Protein AF-A0A6T8LGD9-F1 (afdb_monomer_lite)

Secondary structure (DSSP, 8-state):
-HHHHHHHHHHTTSS---HHHHHTPPP---THHHHHHHHTTSS----HHHHHHHHTTPEEPTT-HHHHHHHHHHHHHHHHHHHHHHHHHHHTT--PPPPHHHHHHHHHHHHHHHHHTT---SPPPEE--S--

Organism: NCBI:txid420281

Structure (mmCIF, N/CA/C/O backbone):
data_AF-A0A6T8LGD9-F1
#
_entry.id   AF-A0A6T8LGD9-F1
#
loop_
_atom_site.group_PDB
_atom_site.id
_atom_site.type_symbol
_atom_site.label_atom_id
_atom_site.label_alt_id
_atom_site.label_comp_id
_atom_site.label_asym_id
_atom_site.label_entity_id
_atom_site.label_seq_id
_atom_site.pdbx_PDB_ins_code
_atom_site.Cartn_x
_atom_site.Cartn_y
_atom_site.Cartn_z
_atom_site.occupancy
_atom_site.B_iso_or_equiv
_atom_site.auth_seq_id
_atom_site.auth_comp_id
_atom_site.auth_asym_id
_atom_site.auth_atom_id
_atom_site.pdbx_PDB_model_num
ATOM 1 N N . ARG A 1 1 ? -8.296 -11.053 -5.622 1.00 53.34 1 ARG A N 1
ATOM 2 C CA . ARG A 1 1 ? -7.432 -11.969 -6.417 1.00 53.34 1 ARG A CA 1
ATOM 3 C C . ARG A 1 1 ? -8.068 -12.632 -7.656 1.00 53.34 1 ARG A C 1
ATOM 5 O O . ARG A 1 1 ? -7.277 -13.067 -8.482 1.00 53.34 1 ARG A O 1
ATOM 12 N N . PRO A 1 2 ? -9.404 -12.696 -7.869 1.00 52.38 2 PRO A N 1
ATOM 13 C CA . PRO A 1 2 ? -9.962 -13.226 -9.125 1.00 52.38 2 PRO A CA 1
ATOM 14 C C . PRO A 1 2 ? -9.430 -12.522 -10.381 1.00 52.38 2 PRO A C 1
ATOM 16 O O . PRO A 1 2 ? -9.239 -13.169 -11.396 1.00 52.38 2 PRO A O 1
ATOM 19 N N . GLN A 1 3 ? -9.127 -11.224 -10.284 1.00 54.16 3 GLN A N 1
ATOM 20 C CA . GLN A 1 3 ? -8.573 -10.414 -11.374 1.00 54.16 3 GLN A CA 1
ATOM 21 C C . GLN A 1 3 ? -7.157 -10.828 -11.795 1.00 54.16 3 GLN A C 1
ATOM 23 O O . GLN A 1 3 ? -6.859 -10.778 -12.975 1.00 54.16 3 GLN A O 1
ATOM 28 N N . LEU A 1 4 ? -6.317 -11.285 -10.860 1.00 54.28 4 LEU A N 1
ATOM 29 C CA . LEU A 1 4 ? -4.955 -11.761 -11.139 1.00 54.28 4 LEU A CA 1
ATOM 30 C C . LEU A 1 4 ? -4.980 -13.142 -11.815 1.00 54.28 4 LEU A C 1
ATOM 32 O O . LEU A 1 4 ? -4.209 -13.416 -12.724 1.00 54.28 4 LEU A O 1
ATOM 36 N N . CYS A 1 5 ? -5.923 -14.007 -11.422 1.00 53.34 5 CYS A N 1
ATOM 37 C CA . CYS A 1 5 ? -6.185 -15.233 -12.176 1.00 53.34 5 CYS A CA 1
ATOM 38 C C . CYS A 1 5 ? -6.792 -14.923 -13.544 1.00 53.34 5 CYS A C 1
ATOM 40 O O . CYS A 1 5 ? -6.369 -15.511 -14.525 1.00 53.34 5 CYS A O 1
ATOM 42 N N . ALA A 1 6 ? -7.755 -14.001 -13.625 1.00 57.25 6 ALA A N 1
ATOM 43 C CA . ALA A 1 6 ? -8.362 -13.610 -14.891 1.00 57.25 6 ALA A CA 1
ATOM 44 C C . ALA A 1 6 ? -7.332 -12.982 -15.838 1.00 57.25 6 ALA A C 1
ATOM 46 O O . ALA A 1 6 ? -7.362 -13.290 -17.019 1.00 57.25 6 ALA A O 1
ATOM 47 N N . SER A 1 7 ? -6.391 -12.183 -15.328 1.00 56.78 7 SER A N 1
ATOM 48 C CA . SER A 1 7 ? -5.315 -11.588 -16.119 1.00 56.78 7 SER A CA 1
ATOM 49 C C . SER A 1 7 ? -4.322 -12.620 -16.625 1.00 56.78 7 SER A C 1
ATOM 51 O O . SER A 1 7 ? -3.976 -12.589 -17.797 1.00 56.78 7 SER A O 1
ATOM 53 N N . MET A 1 8 ? -3.892 -13.548 -15.766 1.00 57.62 8 MET A N 1
ATOM 54 C CA . MET A 1 8 ? -2.984 -14.631 -16.151 1.00 57.62 8 MET A CA 1
ATOM 55 C C . MET A 1 8 ? -3.644 -15.563 -17.169 1.00 57.62 8 MET A C 1
ATOM 57 O O . MET A 1 8 ? -3.077 -15.834 -18.218 1.00 57.62 8 MET A O 1
ATOM 61 N N . LEU A 1 9 ? -4.884 -15.976 -16.914 1.00 58.72 9 LEU A N 1
ATOM 62 C CA . LEU A 1 9 ? -5.637 -16.822 -17.835 1.00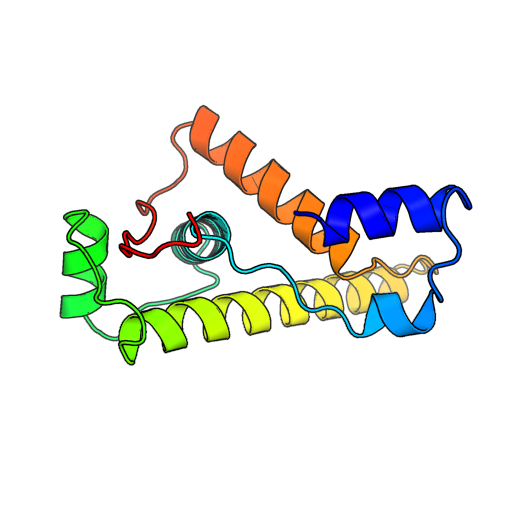 58.72 9 LEU A CA 1
ATOM 63 C C . LEU A 1 9 ? -5.972 -16.096 -19.151 1.00 58.72 9 LEU A C 1
ATOM 65 O O . LEU A 1 9 ? -6.025 -16.740 -20.188 1.00 58.72 9 LEU A O 1
ATOM 69 N N . ALA A 1 10 ? -6.190 -14.778 -19.135 1.00 60.16 10 ALA A N 1
ATOM 70 C CA . ALA A 1 10 ? -6.372 -13.985 -20.352 1.00 60.16 10 ALA A CA 1
ATOM 71 C C . ALA A 1 10 ? -5.057 -13.769 -21.117 1.00 60.16 10 ALA A C 1
ATOM 73 O O . ALA A 1 10 ? -5.064 -13.723 -22.342 1.00 60.16 10 ALA A O 1
ATOM 74 N N . ALA A 1 11 ? -3.927 -13.637 -20.416 1.00 60.62 11 ALA A N 1
ATOM 75 C CA . ALA A 1 11 ? -2.605 -13.580 -21.036 1.00 60.62 11 ALA A CA 1
ATOM 76 C C . ALA A 1 11 ? -2.237 -14.911 -21.714 1.00 60.62 11 ALA A C 1
ATOM 78 O O . ALA A 1 11 ? -1.604 -14.888 -22.766 1.00 60.62 11 ALA A O 1
ATOM 79 N N . ASP A 1 12 ? -2.694 -16.032 -21.147 1.00 67.81 12 ASP A N 1
ATOM 80 C CA . ASP A 1 12 ? -2.514 -17.391 -21.672 1.00 67.81 12 ASP A CA 1
ATOM 81 C C . ASP A 1 12 ? -3.614 -17.821 -22.677 1.00 67.81 12 ASP A C 1
ATOM 83 O O . ASP A 1 12 ? -3.682 -18.993 -23.044 1.00 67.81 12 ASP A O 1
ATOM 87 N N . ASP A 1 13 ? -4.497 -16.907 -23.111 1.00 65.50 13 ASP A N 1
ATOM 88 C CA . ASP A 1 13 ? -5.651 -17.164 -24.001 1.00 65.50 13 ASP A CA 1
ATOM 89 C C . ASP A 1 13 ? -6.631 -18.261 -23.502 1.00 65.50 13 ASP A C 1
ATOM 91 O O . ASP A 1 13 ? -7.425 -18.823 -24.260 1.00 65.50 13 ASP A O 1
ATOM 95 N N . LEU A 1 14 ? -6.622 -18.563 -22.200 1.00 62.97 14 LEU A N 1
ATOM 96 C CA . LEU A 1 14 ? -7.446 -19.598 -21.563 1.00 62.97 14 LEU A CA 1
ATOM 97 C C . LEU A 1 14 ? -8.877 -19.136 -21.238 1.00 62.97 14 LEU A C 1
ATOM 99 O O . LEU A 1 14 ? -9.747 -19.967 -20.969 1.00 62.97 14 LEU A O 1
ATOM 103 N N . ILE A 1 15 ? -9.144 -17.828 -21.257 1.00 58.28 15 ILE A N 1
ATOM 104 C CA . ILE A 1 15 ? -10.500 -17.263 -21.177 1.00 58.28 15 ILE A CA 1
ATOM 105 C C . ILE A 1 15 ? -10.607 -16.043 -22.099 1.00 58.28 15 ILE A C 1
ATOM 107 O O . ILE A 1 15 ? -9.652 -15.272 -22.191 1.00 58.28 15 ILE A O 1
ATOM 111 N N . PRO A 1 16 ? -11.767 -15.814 -22.746 1.00 55.53 16 PRO A N 1
ATOM 112 C CA . PRO A 1 16 ? -11.961 -14.678 -23.629 1.00 55.53 16 PRO A CA 1
ATOM 113 C C . PRO A 1 16 ? -12.238 -13.442 -22.772 1.00 55.53 16 PRO A C 1
ATOM 115 O O . PRO A 1 16 ? -13.386 -13.072 -22.531 1.00 55.53 16 PRO A O 1
ATOM 118 N N . VAL A 1 17 ? -11.175 -12.834 -22.255 1.00 58.41 17 VAL A N 1
ATOM 119 C CA . VAL A 1 17 ? -11.239 -11.537 -21.583 1.00 58.41 17 VAL A CA 1
ATOM 120 C C . VAL A 1 17 ? -10.573 -10.528 -22.500 1.00 58.41 17 VAL A C 1
ATOM 122 O O . VAL A 1 17 ? -9.411 -10.677 -22.869 1.00 58.41 17 VAL A O 1
ATOM 125 N N . ASP A 1 18 ? -11.326 -9.509 -22.893 1.00 59.72 18 ASP A N 1
ATOM 126 C CA . ASP A 1 18 ? -10.799 -8.399 -23.672 1.00 59.72 18 ASP A CA 1
ATOM 127 C C . ASP A 1 18 ? -9.640 -7.709 -22.916 1.00 59.72 18 ASP A C 1
ATOM 129 O O . ASP A 1 18 ? -9.777 -7.322 -21.749 1.00 59.72 18 ASP A O 1
ATOM 133 N N . LYS A 1 19 ? -8.483 -7.574 -23.581 1.00 52.72 19 LYS A N 1
ATOM 134 C CA . LYS A 1 19 ? -7.269 -6.959 -23.015 1.00 52.72 19 LYS A CA 1
ATOM 135 C C . LYS A 1 19 ? -7.480 -5.479 -22.673 1.00 52.72 19 LYS A C 1
ATOM 137 O O . LYS A 1 19 ? -6.844 -4.987 -21.741 1.00 52.72 19 LYS A O 1
ATOM 142 N N . ASP A 1 20 ? -8.400 -4.790 -23.349 1.00 55.47 20 ASP A N 1
ATOM 143 C CA . ASP A 1 20 ? -8.732 -3.397 -23.033 1.00 55.47 20 ASP A CA 1
ATOM 144 C C . ASP A 1 20 ? -9.568 -3.286 -21.749 1.00 55.47 20 ASP A C 1
ATOM 146 O O . ASP A 1 20 ? -9.304 -2.437 -20.896 1.00 55.47 20 ASP A O 1
ATOM 150 N N . SER A 1 21 ? -10.506 -4.210 -21.532 1.00 51.84 21 SER A N 1
ATOM 151 C CA . SER A 1 21 ? -11.283 -4.322 -20.287 1.00 51.84 21 SER A CA 1
ATOM 152 C C . SER A 1 21 ? -10.406 -4.596 -19.055 1.00 51.84 21 SER A C 1
ATOM 154 O O . SER A 1 21 ? -10.697 -4.142 -17.949 1.00 51.84 21 SER A O 1
ATOM 156 N N . MET A 1 22 ? -9.304 -5.307 -19.265 1.00 55.00 22 MET A N 1
ATOM 157 C CA . MET A 1 22 ? -8.263 -5.634 -18.291 1.00 55.00 22 MET A CA 1
ATOM 158 C C . MET A 1 22 ? -7.440 -4.406 -17.850 1.00 55.00 22 MET A C 1
ATOM 160 O O . MET A 1 22 ? -7.078 -4.296 -16.678 1.00 55.00 22 MET A O 1
ATOM 164 N N . ASN A 1 23 ? -7.201 -3.451 -18.755 1.00 51.66 23 ASN A N 1
ATOM 165 C CA . ASN A 1 23 ? -6.503 -2.193 -18.457 1.00 51.66 23 ASN A CA 1
ATOM 166 C C . ASN A 1 23 ? -7.344 -1.209 -17.624 1.00 51.66 23 ASN A C 1
ATOM 168 O O . ASN A 1 23 ? -6.788 -0.297 -17.018 1.00 51.66 23 ASN A O 1
ATOM 172 N N . ASN A 1 24 ? -8.666 -1.404 -17.564 1.00 51.22 24 ASN A N 1
ATOM 173 C CA . ASN A 1 24 ? -9.574 -0.621 -16.718 1.00 51.22 24 ASN A CA 1
ATOM 174 C C . ASN A 1 24 ? -9.652 -1.132 -15.268 1.00 51.22 24 ASN A C 1
ATOM 176 O O . ASN A 1 24 ? -10.380 -0.563 -14.452 1.00 51.22 24 ASN A O 1
ATOM 180 N N . LEU A 1 25 ? -8.953 -2.222 -14.936 1.00 55.34 25 LEU A N 1
ATOM 181 C CA . LEU A 1 25 ? -8.921 -2.759 -13.579 1.00 55.34 25 LEU A CA 1
ATOM 182 C C . LEU A 1 25 ? -7.936 -1.958 -12.726 1.00 55.34 25 LEU A C 1
ATOM 184 O O . LEU A 1 25 ? -6.798 -1.731 -13.117 1.00 55.34 25 LEU A O 1
ATOM 188 N N . THR A 1 26 ? -8.358 -1.548 -11.535 1.00 53.09 26 THR A N 1
ATOM 189 C CA . THR A 1 26 ? -7.468 -0.926 -10.553 1.00 53.09 26 THR A CA 1
ATOM 190 C C . THR A 1 26 ? -6.796 -1.992 -9.692 1.00 53.09 26 THR A C 1
ATOM 192 O O . THR A 1 26 ? -7.305 -3.106 -9.538 1.00 53.09 26 THR A O 1
ATOM 195 N N . VAL A 1 27 ? -5.637 -1.658 -9.119 1.00 57.34 27 VAL A N 1
ATOM 196 C CA . VAL A 1 27 ? -4.967 -2.514 -8.132 1.00 57.34 27 VAL A CA 1
ATOM 197 C C . VAL A 1 27 ? -5.932 -2.859 -6.996 1.00 57.34 27 VAL A C 1
ATOM 199 O O . VAL A 1 27 ? -6.643 -2.000 -6.467 1.00 57.34 27 VAL A O 1
ATOM 202 N N . PHE A 1 28 ? -5.934 -4.129 -6.590 1.00 62.44 28 PHE A N 1
ATOM 203 C CA . PHE A 1 28 ? -6.735 -4.570 -5.461 1.00 62.44 28 PHE A CA 1
ATOM 204 C C . PHE A 1 28 ? -6.057 -4.084 -4.180 1.00 62.44 28 PHE A C 1
ATOM 206 O O . PHE A 1 28 ? -5.087 -4.678 -3.724 1.00 62.44 28 PHE A O 1
ATOM 213 N N . SER A 1 29 ? -6.570 -3.010 -3.575 1.00 57.69 29 SER A N 1
ATOM 214 C CA . SER A 1 29 ? -6.118 -2.578 -2.248 1.00 57.69 29 SER A CA 1
ATOM 215 C 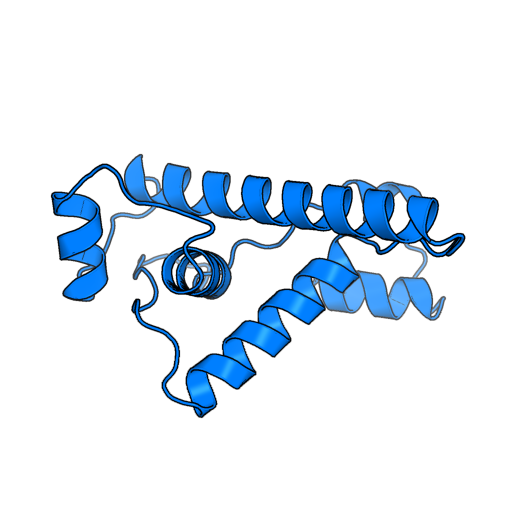C . SER A 1 29 ? -6.601 -3.568 -1.183 1.00 57.69 29 SER A C 1
ATOM 217 O O . SER A 1 29 ? -7.520 -3.280 -0.412 1.00 57.69 29 SER A O 1
ATOM 219 N N . ASP A 1 30 ? -5.983 -4.746 -1.133 1.00 67.12 30 ASP A N 1
ATOM 220 C CA . ASP A 1 30 ? -6.044 -5.606 0.038 1.00 67.12 30 ASP A CA 1
ATOM 221 C C . ASP A 1 30 ? -5.375 -4.908 1.237 1.00 67.12 30 ASP A C 1
ATOM 223 O O . ASP A 1 30 ? -4.773 -3.840 1.127 1.00 67.12 30 ASP A O 1
ATOM 227 N N . TYR A 1 31 ? -5.500 -5.481 2.429 1.00 65.69 31 TYR A N 1
ATOM 228 C CA . TYR A 1 31 ? -4.926 -4.892 3.641 1.00 65.69 31 TYR A CA 1
ATOM 229 C C . TYR A 1 31 ? -3.383 -4.828 3.634 1.00 65.69 31 TYR A C 1
ATOM 231 O O . TYR A 1 31 ? -2.809 -4.177 4.512 1.00 65.69 31 TYR A O 1
ATOM 239 N N . ARG A 1 32 ? -2.703 -5.462 2.662 1.00 81.38 32 ARG A N 1
ATOM 240 C CA . ARG A 1 32 ? -1.236 -5.556 2.574 1.00 81.38 32 ARG A CA 1
ATOM 241 C C . ARG A 1 32 ? -0.618 -4.393 1.810 1.00 81.38 32 ARG A C 1
ATOM 243 O O . ARG A 1 32 ? 0.440 -3.919 2.212 1.00 81.38 32 ARG A O 1
ATOM 250 N N . LEU A 1 33 ? -1.255 -3.890 0.756 1.00 86.88 33 LEU A N 1
ATOM 251 C CA . LEU A 1 33 ? -0.707 -2.743 0.021 1.00 86.88 33 LEU A CA 1
ATOM 252 C C . LEU A 1 33 ? -0.597 -1.459 0.857 1.00 86.88 33 LEU A C 1
ATOM 254 O O . LEU A 1 33 ? 0.478 -0.854 0.843 1.00 86.88 33 LEU A O 1
ATOM 258 N N . PRO A 1 34 ? -1.603 -1.074 1.668 1.00 90.06 34 PRO A N 1
ATOM 259 C CA . PRO A 1 34 ? -1.443 0.034 2.602 1.00 90.06 34 PRO A CA 1
ATOM 260 C C . PRO A 1 34 ? -0.279 -0.194 3.574 1.00 90.06 34 PRO A C 1
ATOM 262 O O . PRO A 1 34 ? 0.499 0.720 3.828 1.00 90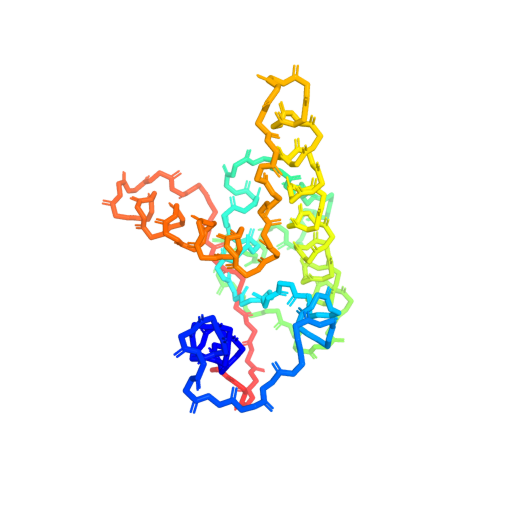.06 34 PRO A O 1
ATOM 265 N N . GLN A 1 35 ? -0.116 -1.425 4.080 1.00 92.12 35 GLN A N 1
ATOM 266 C CA . GLN A 1 35 ? 0.989 -1.791 4.971 1.00 92.12 35 GLN A CA 1
ATOM 267 C C . GLN A 1 35 ? 2.350 -1.573 4.296 1.00 92.12 35 GLN A C 1
ATOM 269 O O . GLN A 1 35 ? 3.249 -0.964 4.884 1.00 92.12 35 GLN A O 1
ATOM 274 N N . LEU A 1 36 ? 2.497 -2.061 3.061 1.00 92.38 36 LEU A N 1
ATOM 275 C CA . LEU A 1 36 ? 3.715 -1.918 2.273 1.00 92.38 36 LEU A CA 1
ATOM 276 C C . LEU A 1 36 ? 4.024 -0.444 2.014 1.00 92.38 36 LEU A C 1
ATOM 278 O O . LEU A 1 36 ? 5.135 0.004 2.288 1.00 92.38 36 LEU A O 1
ATOM 282 N N . PHE A 1 37 ? 3.052 0.318 1.517 1.00 93.25 37 PHE A N 1
ATOM 283 C CA . PHE A 1 37 ? 3.279 1.709 1.146 1.00 93.25 37 PHE A CA 1
ATOM 284 C C . PHE A 1 37 ? 3.579 2.609 2.340 1.00 93.25 37 PHE A C 1
ATOM 286 O O . PHE A 1 37 ? 4.432 3.487 2.218 1.00 93.25 37 PHE A O 1
ATOM 293 N N . LEU A 1 38 ? 2.952 2.370 3.494 1.00 93.12 38 LEU A N 1
ATOM 294 C CA . LEU A 1 38 ? 3.325 3.042 4.740 1.00 93.12 38 LEU A CA 1
ATOM 295 C C . LEU A 1 38 ? 4.747 2.662 5.169 1.00 93.12 38 LEU A C 1
ATOM 297 O O . LEU A 1 38 ? 5.547 3.533 5.499 1.00 93.12 38 LEU A O 1
ATOM 301 N N . SER A 1 39 ? 5.095 1.374 5.097 1.00 92.25 39 SER A N 1
ATOM 302 C CA . SER A 1 39 ? 6.430 0.891 5.479 1.00 92.25 39 SER A CA 1
ATOM 303 C C . SER A 1 39 ? 7.545 1.418 4.569 1.00 92.25 39 SER A C 1
ATOM 305 O O . SER A 1 39 ? 8.659 1.649 5.032 1.00 92.25 39 SER A O 1
ATOM 307 N N . MET A 1 40 ? 7.249 1.633 3.284 1.00 91.50 40 MET A N 1
ATOM 308 C CA . MET A 1 40 ? 8.173 2.199 2.296 1.00 91.50 40 MET A CA 1
ATOM 309 C C . MET A 1 40 ? 8.195 3.736 2.288 1.00 91.50 40 MET A C 1
ATOM 311 O O . MET A 1 40 ? 8.983 4.322 1.548 1.00 91.50 40 MET A O 1
ATOM 315 N N . GLY A 1 41 ? 7.327 4.399 3.061 1.00 91.50 41 GLY A N 1
ATOM 316 C CA . GLY A 1 41 ? 7.182 5.858 3.049 1.00 91.50 41 GLY A CA 1
ATOM 317 C C . GLY A 1 41 ? 6.553 6.424 1.769 1.00 91.50 41 GLY A C 1
ATOM 318 O O . GLY A 1 41 ? 6.647 7.625 1.526 1.00 91.50 41 GLY A O 1
ATOM 319 N N . ILE A 1 42 ? 5.918 5.577 0.951 1.00 92.00 42 ILE A N 1
ATOM 320 C CA . ILE A 1 42 ? 5.143 5.988 -0.231 1.00 92.00 42 ILE A CA 1
ATOM 321 C C . ILE A 1 42 ? 3.849 6.676 0.212 1.00 92.00 42 ILE A C 1
ATOM 323 O O . ILE A 1 42 ? 3.456 7.694 -0.353 1.00 92.00 42 ILE A O 1
ATOM 327 N N . LEU A 1 43 ? 3.204 6.135 1.248 1.00 92.25 43 LEU A N 1
ATOM 328 C CA . LEU A 1 43 ? 2.090 6.781 1.931 1.00 92.25 43 LEU A CA 1
ATOM 329 C C . LEU A 1 43 ? 2.556 7.346 3.269 1.00 92.25 43 LEU A C 1
ATOM 331 O O . LEU A 1 43 ? 3.418 6.778 3.939 1.00 92.25 43 LEU A O 1
ATOM 335 N N . LYS A 1 44 ? 1.930 8.450 3.677 1.00 91.31 44 LYS A N 1
ATOM 336 C CA . LYS A 1 44 ? 2.135 9.065 4.985 1.00 91.31 44 LYS A CA 1
ATOM 337 C C . LYS A 1 44 ? 0.788 9.386 5.613 1.00 91.31 44 LYS A C 1
ATOM 339 O O . LYS A 1 44 ? -0.051 10.030 4.988 1.00 91.31 44 LYS A O 1
ATOM 344 N N . LEU A 1 45 ? 0.604 8.958 6.857 1.00 89.88 45 LEU A N 1
ATOM 345 C CA . LEU A 1 45 ? -0.553 9.339 7.657 1.00 89.88 45 LEU A CA 1
ATOM 346 C C . LEU A 1 45 ? -0.292 10.720 8.256 1.00 89.88 45 LEU A C 1
ATOM 348 O O . LEU A 1 45 ? 0.758 10.963 8.846 1.00 89.88 45 LEU A O 1
ATOM 352 N N . ILE A 1 46 ? -1.230 11.639 8.044 1.00 87.31 46 ILE A N 1
ATOM 353 C CA . ILE A 1 46 ? -1.209 12.970 8.667 1.00 87.31 46 ILE A CA 1
ATOM 354 C C . ILE A 1 46 ? -1.958 12.928 10.007 1.00 87.31 46 ILE A C 1
ATOM 356 O O . ILE A 1 46 ? -1.632 13.673 10.925 1.00 87.31 46 ILE A O 1
ATOM 360 N N . ASP A 1 47 ? -2.943 12.036 10.117 1.00 89.25 47 ASP A N 1
ATOM 361 C CA . ASP A 1 47 ? -3.729 11.816 11.324 1.00 89.25 47 ASP A CA 1
ATOM 362 C C . ASP A 1 47 ? -2.996 10.881 12.301 1.00 89.25 47 ASP A C 1
ATOM 364 O O . ASP A 1 47 ? -2.822 9.683 12.049 1.00 89.25 47 ASP A O 1
ATOM 368 N N . THR A 1 48 ? -2.586 11.450 13.435 1.00 89.06 48 THR A N 1
ATOM 369 C CA . THR A 1 48 ? -1.891 10.750 14.519 1.00 89.06 48 THR A CA 1
ATOM 370 C C . THR A 1 48 ? -2.766 9.694 15.201 1.00 89.06 48 THR A C 1
ATOM 372 O O . THR A 1 48 ? -2.244 8.672 15.644 1.00 89.06 48 THR A O 1
ATOM 375 N N . GLU A 1 49 ? -4.084 9.890 15.292 1.00 90.50 49 GLU A N 1
ATOM 376 C CA . GLU A 1 49 ? -4.995 8.916 15.910 1.00 90.50 49 GLU A CA 1
ATOM 377 C C . GLU A 1 49 ? -5.186 7.691 15.018 1.00 90.50 49 GLU A C 1
ATOM 379 O O . GLU A 1 49 ? -5.153 6.551 15.497 1.00 90.50 49 GLU A O 1
ATOM 384 N N . LEU A 1 50 ? -5.297 7.908 13.707 1.00 88.88 50 LEU A N 1
ATOM 385 C CA . LEU A 1 50 ? -5.322 6.827 12.725 1.00 88.88 50 LEU A CA 1
ATOM 386 C C . LEU A 1 50 ? -4.012 6.030 12.747 1.00 88.88 50 LEU A C 1
ATOM 388 O O . LEU A 1 50 ? -4.027 4.797 12.789 1.00 88.88 50 LEU A O 1
ATOM 392 N N . GLU A 1 51 ? -2.874 6.724 12.772 1.00 92.06 51 GLU A N 1
ATOM 393 C CA . GLU A 1 51 ? -1.567 6.080 12.888 1.00 92.06 51 GLU A CA 1
ATOM 394 C C . GLU A 1 51 ? -1.450 5.259 14.181 1.00 92.06 51 GLU A C 1
ATOM 396 O O . GLU A 1 51 ? -1.054 4.090 14.141 1.00 92.06 51 GLU A O 1
ATOM 401 N N . ASN A 1 52 ? -1.840 5.833 15.321 1.00 92.00 52 ASN A N 1
ATOM 402 C CA . ASN A 1 52 ? -1.843 5.139 16.607 1.00 92.00 52 ASN A CA 1
ATOM 403 C C . ASN A 1 52 ? -2.750 3.904 16.589 1.00 92.00 52 ASN A C 1
ATOM 405 O O . ASN A 1 52 ? -2.363 2.852 17.103 1.00 92.00 52 ASN A O 1
ATOM 409 N N . SER A 1 53 ? -3.930 4.011 15.979 1.00 92.25 53 SER A N 1
ATOM 410 C CA . SER A 1 53 ? -4.878 2.904 15.837 1.00 92.25 53 SER A CA 1
ATOM 411 C C . SER A 1 53 ? -4.273 1.755 15.034 1.00 92.25 53 SER A C 1
ATOM 413 O O . SER A 1 53 ? -4.307 0.608 15.482 1.00 92.25 53 SER A O 1
ATOM 415 N N . ILE A 1 54 ? -3.627 2.057 13.904 1.00 91.69 54 ILE A N 1
ATOM 416 C CA . ILE A 1 54 ? -2.934 1.057 13.083 1.00 91.69 54 ILE A CA 1
ATOM 417 C C . ILE A 1 54 ? -1.795 0.410 13.876 1.00 91.69 54 ILE A C 1
ATOM 419 O O . ILE A 1 54 ? -1.731 -0.815 13.962 1.00 91.69 54 ILE A O 1
ATOM 423 N N . ARG A 1 55 ? -0.934 1.205 14.525 1.00 92.69 55 ARG A N 1
ATOM 424 C CA . ARG A 1 55 ? 0.211 0.701 15.306 1.00 92.69 55 ARG A CA 1
ATOM 425 C C . ARG A 1 55 ? -0.201 -0.196 16.471 1.00 92.69 55 ARG A C 1
ATOM 427 O O . ARG A 1 55 ? 0.463 -1.193 16.733 1.00 92.69 55 ARG A O 1
ATOM 434 N N . ARG A 1 56 ? -1.311 0.125 17.141 1.00 94.12 56 ARG A N 1
ATOM 435 C CA . ARG A 1 56 ? -1.900 -0.703 18.209 1.00 94.12 56 ARG A CA 1
ATOM 436 C C . ARG A 1 56 ? -2.711 -1.884 17.674 1.00 94.12 56 ARG A C 1
ATOM 438 O O . ARG A 1 56 ? -3.265 -2.642 18.464 1.00 94.12 56 ARG A O 1
ATOM 445 N N . GLN A 1 57 ? -2.798 -2.031 16.352 1.00 91.25 57 GLN A N 1
ATOM 446 C CA . GLN A 1 57 ? -3.625 -3.022 15.673 1.00 91.25 57 GLN A CA 1
ATOM 447 C C . GLN A 1 57 ? -5.093 -2.985 16.135 1.00 91.25 57 GLN A C 1
ATOM 449 O O . GLN A 1 57 ? -5.751 -4.027 16.240 1.00 91.25 57 GLN A O 1
ATOM 454 N N . ALA A 1 58 ? -5.586 -1.782 16.435 1.00 92.31 58 ALA A N 1
ATOM 455 C CA . ALA A 1 58 ? -6.986 -1.530 16.725 1.00 92.31 58 ALA A CA 1
ATOM 456 C C . ALA A 1 58 ? -7.822 -1.686 15.449 1.00 92.31 58 ALA A C 1
ATOM 458 O O . ALA A 1 58 ? -7.322 -1.535 14.330 1.00 92.31 58 ALA A O 1
ATOM 459 N N . PHE A 1 59 ? -9.104 -2.002 15.621 1.00 91.69 59 PHE A N 1
ATOM 460 C CA . PHE A 1 59 ? -10.022 -2.074 14.494 1.00 91.69 59 PHE A CA 1
ATOM 461 C C . PHE A 1 59 ? -10.387 -0.670 14.014 1.00 91.69 59 PHE A C 1
ATOM 463 O O . PHE A 1 59 ? -10.822 0.164 14.803 1.00 91.69 59 PHE A O 1
ATOM 470 N N . ILE A 1 60 ? -10.246 -0.454 12.712 1.00 90.81 60 ILE A N 1
ATOM 471 C CA . ILE A 1 60 ? -10.826 0.670 11.987 1.00 90.81 60 ILE A CA 1
ATOM 472 C C . ILE A 1 60 ? -12.201 0.229 11.493 1.00 90.81 60 ILE A C 1
ATOM 474 O O . ILE A 1 60 ? -12.365 -0.880 10.969 1.00 90.81 60 ILE A O 1
ATOM 478 N N . GLU A 1 61 ? -13.196 1.084 11.690 1.00 91.25 61 GLU A N 1
ATOM 479 C CA . GLU A 1 61 ? -14.565 0.819 11.267 1.00 91.25 61 GLU A CA 1
ATOM 480 C C . GLU A 1 61 ? -14.659 0.699 9.737 1.00 91.25 61 GLU A C 1
ATOM 482 O O . GLU A 1 61 ? -14.031 1.440 8.983 1.00 91.25 61 GLU A O 1
ATOM 487 N N . ALA A 1 62 ? -15.427 -0.282 9.266 1.00 88.00 62 ALA A N 1
ATOM 488 C CA . ALA A 1 62 ? -15.616 -0.499 7.839 1.00 88.00 62 ALA A CA 1
ATOM 489 C C . ALA A 1 62 ? -16.453 0.627 7.228 1.00 88.00 62 ALA A C 1
ATOM 491 O O . ALA A 1 62 ? -17.520 0.948 7.747 1.00 88.00 62 ALA A O 1
ATOM 492 N N . GLY A 1 63 ? -15.995 1.203 6.114 1.00 86.00 63 GLY A N 1
ATOM 493 C CA . GLY A 1 63 ? -16.670 2.343 5.494 1.00 86.00 63 GLY A CA 1
ATOM 494 C C . GLY A 1 63 ? -16.463 3.666 6.236 1.00 86.00 63 GLY A C 1
ATOM 495 O O . GLY A 1 63 ? -17.089 4.664 5.874 1.00 86.00 63 GLY A O 1
ATOM 496 N N . SER A 1 64 ? -15.588 3.701 7.248 1.00 89.81 64 SER A N 1
ATOM 497 C CA . SER A 1 64 ? -15.159 4.958 7.853 1.00 89.81 64 SER A CA 1
ATOM 498 C C . SER A 1 64 ? -14.349 5.782 6.848 1.00 89.81 64 SER A C 1
ATOM 500 O O . SER A 1 64 ? -13.799 5.262 5.872 1.00 89.81 64 SER A O 1
ATOM 502 N N . LYS A 1 65 ? -14.250 7.094 7.082 1.00 90.88 65 LYS A N 1
ATOM 503 C CA . LYS A 1 65 ? -13.478 7.980 6.197 1.00 90.88 65 LYS A CA 1
ATOM 504 C C . LYS A 1 65 ? -12.008 7.582 6.157 1.00 90.88 65 LYS A C 1
ATOM 506 O O . LYS A 1 65 ? -11.388 7.664 5.105 1.00 90.88 65 LYS A O 1
ATOM 511 N N . GLU A 1 66 ? -11.474 7.140 7.285 1.00 89.75 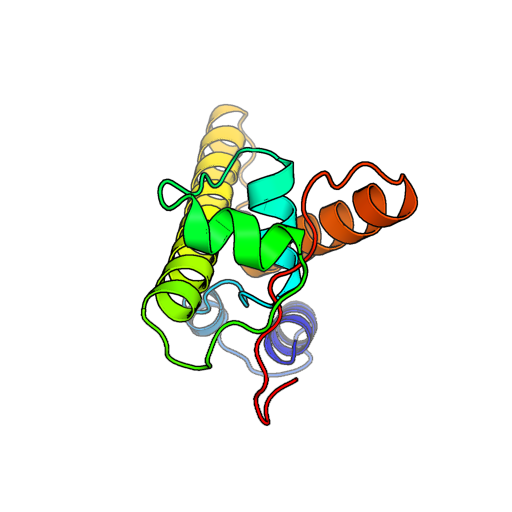66 GLU A N 1
ATOM 512 C CA . GLU A 1 66 ? -10.092 6.716 7.463 1.00 89.75 66 GLU A CA 1
ATOM 513 C C . GLU A 1 66 ? -9.801 5.440 6.671 1.00 89.75 66 GLU A C 1
ATOM 515 O O . GLU A 1 66 ? -8.809 5.375 5.946 1.00 89.75 66 GLU A O 1
ATOM 520 N N . GLU A 1 67 ? -10.685 4.443 6.765 1.00 89.38 67 GLU A N 1
ATOM 521 C CA . GLU A 1 67 ? -10.558 3.183 6.031 1.00 89.38 67 GLU A CA 1
ATOM 522 C C . GLU A 1 67 ? -10.651 3.404 4.518 1.00 89.38 67 GLU A C 1
ATOM 524 O O . GLU A 1 67 ? -9.773 2.958 3.771 1.00 89.38 67 GLU A O 1
ATOM 529 N N . ILE A 1 68 ? -11.651 4.171 4.073 1.00 89.06 68 ILE A N 1
ATOM 530 C CA . ILE A 1 68 ? -11.832 4.520 2.661 1.00 89.06 68 ILE A CA 1
ATOM 531 C C . ILE A 1 68 ? -10.631 5.319 2.148 1.00 89.06 68 ILE A C 1
ATOM 533 O O . ILE A 1 68 ? -10.094 4.997 1.089 1.00 89.06 68 ILE A O 1
ATOM 537 N N . ALA A 1 69 ? -10.183 6.340 2.885 1.00 90.31 69 ALA A N 1
ATOM 538 C CA . ALA A 1 69 ? -9.059 7.178 2.478 1.00 90.31 69 ALA A CA 1
ATOM 539 C C . ALA A 1 69 ? -7.764 6.370 2.366 1.00 90.31 69 ALA A C 1
ATOM 541 O O . ALA A 1 69 ? -7.036 6.521 1.387 1.00 90.31 69 ALA A O 1
ATOM 542 N N . LEU A 1 70 ? -7.495 5.477 3.322 1.00 89.44 70 LEU A N 1
ATOM 543 C CA . LEU A 1 70 ? -6.305 4.629 3.307 1.00 89.44 70 LEU A CA 1
ATOM 544 C C . LEU A 1 70 ? -6.278 3.706 2.080 1.00 89.44 70 LEU A C 1
ATOM 546 O O . LEU A 1 70 ? -5.238 3.555 1.429 1.00 89.44 70 LEU A O 1
ATOM 550 N N . ARG A 1 71 ? -7.423 3.111 1.736 1.00 88.81 71 ARG A N 1
ATOM 551 C CA . ARG A 1 71 ? -7.545 2.235 0.564 1.00 88.81 71 ARG A CA 1
ATOM 552 C C . ARG A 1 71 ? -7.482 3.003 -0.743 1.00 88.81 71 ARG A C 1
ATOM 554 O O . ARG A 1 71 ? -6.729 2.617 -1.632 1.00 88.81 71 ARG A O 1
ATOM 561 N N . ALA A 1 72 ? -8.200 4.118 -0.843 1.00 89.06 72 ALA A N 1
ATOM 562 C CA . ALA A 1 72 ? -8.166 4.977 -2.022 1.00 89.06 72 ALA A CA 1
ATOM 563 C C . ALA A 1 72 ? -6.749 5.505 -2.288 1.00 89.06 72 ALA A C 1
ATOM 565 O O . ALA A 1 72 ? -6.265 5.437 -3.416 1.00 89.06 72 ALA A O 1
ATOM 566 N N . ALA A 1 73 ? -6.045 5.952 -1.243 1.00 90.62 73 ALA A N 1
ATOM 567 C CA . ALA A 1 73 ? -4.660 6.397 -1.354 1.00 90.62 73 ALA A CA 1
ATOM 568 C C . ALA A 1 73 ? -3.729 5.272 -1.829 1.00 90.62 73 ALA A C 1
ATOM 570 O O . ALA A 1 73 ? -2.817 5.525 -2.612 1.00 90.62 73 ALA A O 1
ATOM 571 N N . SER A 1 74 ? -3.976 4.030 -1.408 1.00 90.19 74 SER A N 1
ATOM 572 C CA . SER A 1 74 ? -3.191 2.871 -1.850 1.00 90.19 74 SER A CA 1
ATOM 573 C C . SER A 1 74 ? -3.423 2.541 -3.325 1.00 90.19 74 SER A C 1
ATOM 575 O O . SER A 1 74 ? -2.460 2.283 -4.042 1.00 90.19 74 SER A O 1
ATOM 577 N N . VAL A 1 75 ? -4.663 2.622 -3.814 1.00 87.88 75 VAL A N 1
ATOM 578 C CA . VAL A 1 75 ? -4.954 2.454 -5.250 1.00 87.88 75 VAL A CA 1
ATOM 579 C C . VAL A 1 75 ? -4.232 3.522 -6.075 1.00 87.88 75 VAL A C 1
ATOM 581 O O . VAL A 1 75 ? -3.493 3.185 -6.999 1.00 87.88 75 VAL A O 1
ATOM 584 N N . LEU A 1 76 ? -4.358 4.795 -5.686 1.00 89.69 76 LEU A N 1
ATOM 585 C CA . LEU A 1 76 ? -3.698 5.910 -6.375 1.00 89.69 76 LEU A CA 1
ATOM 586 C C . LEU A 1 76 ? -2.169 5.781 -6.360 1.00 89.69 76 LEU A C 1
ATOM 588 O O . LEU A 1 76 ? -1.505 6.061 -7.358 1.00 89.69 76 LEU A O 1
ATOM 592 N N . ALA A 1 77 ? -1.596 5.339 -5.238 1.00 90.69 77 ALA A N 1
ATOM 593 C CA . ALA A 1 77 ? -0.162 5.105 -5.133 1.00 90.69 77 ALA A CA 1
ATOM 594 C C . ALA A 1 77 ? 0.299 4.009 -6.106 1.00 90.69 77 ALA A C 1
ATOM 596 O O . ALA A 1 77 ? 1.304 4.190 -6.792 1.00 90.69 77 ALA A O 1
ATOM 597 N N . ALA A 1 78 ? -0.443 2.905 -6.214 1.00 89.19 78 ALA A N 1
ATOM 598 C CA . ALA A 1 78 ? -0.112 1.815 -7.127 1.00 89.19 78 ALA A CA 1
ATOM 599 C C . ALA A 1 78 ? -0.227 2.229 -8.606 1.00 89.19 78 ALA A C 1
ATOM 601 O O . ALA A 1 78 ? 0.665 1.925 -9.400 1.00 89.19 78 ALA A O 1
ATOM 602 N N . GLU A 1 79 ? -1.266 2.987 -8.969 1.00 88.06 79 GLU A N 1
ATOM 603 C CA . GLU A 1 79 ? -1.403 3.570 -10.310 1.00 88.06 79 GLU A CA 1
ATOM 604 C C . GLU A 1 79 ? -0.231 4.496 -10.639 1.00 88.06 79 GLU A C 1
ATOM 606 O O . GLU A 1 79 ? 0.354 4.410 -11.722 1.00 88.06 79 GLU A O 1
ATOM 611 N N . ARG A 1 80 ? 0.172 5.344 -9.685 1.00 91.06 80 ARG A N 1
ATOM 612 C CA . ARG A 1 80 ? 1.306 6.247 -9.885 1.00 91.06 80 ARG A CA 1
ATOM 613 C C . ARG A 1 80 ? 2.625 5.489 -10.025 1.00 91.06 80 ARG A C 1
ATOM 615 O O . ARG A 1 80 ? 3.446 5.866 -10.858 1.00 91.06 80 ARG A O 1
ATOM 622 N N . VAL A 1 81 ? 2.822 4.410 -9.265 1.00 89.94 81 VAL A N 1
ATOM 623 C CA . VAL A 1 81 ? 3.979 3.514 -9.424 1.00 89.94 81 VAL A CA 1
ATOM 624 C C . VAL A 1 81 ? 3.999 2.908 -10.828 1.00 89.94 81 VAL A C 1
ATOM 626 O O . VAL A 1 81 ? 5.038 2.954 -11.479 1.00 89.94 81 VAL A O 1
ATOM 629 N N . CYS A 1 82 ? 2.863 2.410 -11.324 1.00 89.44 82 CYS A N 1
ATOM 630 C CA . CYS A 1 82 ? 2.751 1.854 -12.675 1.00 89.44 82 CYS A CA 1
ATOM 631 C C . CYS A 1 82 ? 3.132 2.878 -13.756 1.00 89.44 82 CYS A C 1
ATOM 633 O O . CYS A 1 82 ? 3.942 2.586 -14.637 1.00 89.44 82 CYS A O 1
ATOM 635 N N . GLN A 1 83 ? 2.611 4.104 -13.651 1.00 89.00 83 GLN A N 1
ATOM 636 C CA . GLN A 1 83 ? 2.961 5.197 -14.563 1.00 89.00 83 GLN A CA 1
ATOM 637 C C . GLN A 1 83 ? 4.465 5.480 -14.554 1.00 89.00 83 GLN A C 1
ATOM 639 O O . GLN A 1 83 ? 5.081 5.482 -15.613 1.00 89.00 83 GLN A O 1
ATOM 644 N N . ILE A 1 84 ? 5.070 5.641 -13.373 1.00 90.75 84 ILE A N 1
ATOM 645 C CA . ILE A 1 84 ? 6.503 5.942 -13.238 1.00 90.75 84 ILE A CA 1
ATOM 646 C C . ILE A 1 84 ? 7.371 4.809 -13.802 1.00 90.75 84 ILE A C 1
ATOM 648 O O . ILE A 1 84 ? 8.399 5.074 -14.423 1.00 90.75 84 ILE A O 1
ATOM 652 N N . VAL A 1 85 ? 6.985 3.547 -13.589 1.00 89.38 85 VAL A N 1
ATOM 653 C CA . VAL A 1 85 ? 7.703 2.390 -14.148 1.00 89.38 85 VAL A CA 1
ATOM 654 C C . VAL A 1 85 ? 7.666 2.424 -15.675 1.00 89.38 85 VAL A C 1
A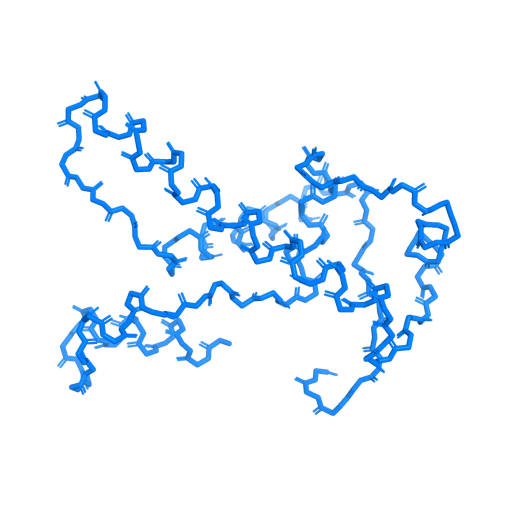TOM 656 O O . VAL A 1 85 ? 8.710 2.286 -16.307 1.00 89.38 85 VAL A O 1
ATOM 659 N N . ASN A 1 86 ? 6.497 2.676 -16.262 1.00 89.25 86 ASN A N 1
ATOM 660 C CA . ASN A 1 86 ? 6.335 2.750 -17.713 1.00 89.25 86 ASN A CA 1
ATOM 661 C C . ASN A 1 86 ? 7.044 3.968 -18.329 1.00 89.25 86 ASN A C 1
ATOM 663 O O . ASN A 1 86 ? 7.666 3.839 -19.381 1.00 89.25 86 ASN A O 1
ATOM 667 N N . GLU A 1 87 ? 6.992 5.130 -17.671 1.00 89.62 87 GLU A N 1
ATOM 668 C CA . GLU A 1 87 ? 7.729 6.339 -18.069 1.00 89.62 87 GLU A CA 1
ATOM 669 C C . GLU A 1 87 ? 9.241 6.057 -18.108 1.00 89.62 87 GLU A C 1
ATOM 671 O O . GLU A 1 87 ? 9.895 6.299 -19.122 1.00 89.62 87 GLU A O 1
ATOM 676 N N . ARG A 1 88 ? 9.790 5.452 -17.045 1.00 89.25 88 ARG A N 1
ATOM 677 C CA . ARG A 1 88 ? 11.219 5.106 -16.964 1.00 89.25 88 ARG A CA 1
ATOM 678 C C . ARG A 1 88 ? 11.637 4.019 -17.948 1.00 89.25 88 ARG A C 1
ATOM 680 O O . ARG A 1 88 ? 12.746 4.085 -18.470 1.00 89.25 88 ARG A O 1
ATOM 687 N N . GLY A 1 89 ? 10.784 3.023 -18.188 1.00 88.25 89 GLY A N 1
ATOM 688 C CA . GLY A 1 89 ? 11.027 1.995 -19.203 1.00 88.25 89 GLY A CA 1
ATOM 689 C C . GLY A 1 89 ? 11.160 2.620 -20.591 1.00 88.25 89 GLY A C 1
ATOM 690 O O . GLY A 1 89 ? 12.155 2.395 -21.279 1.00 88.25 89 GLY A O 1
ATOM 691 N N . ALA A 1 90 ? 10.232 3.516 -20.941 1.00 86.62 90 ALA A N 1
ATOM 692 C CA . ALA A 1 90 ? 10.260 4.234 -22.209 1.00 86.62 90 ALA A CA 1
ATOM 693 C C . ALA A 1 90 ? 11.515 5.115 -22.367 1.00 86.62 90 ALA A C 1
ATOM 695 O O . ALA A 1 90 ? 12.127 5.116 -23.435 1.00 86.62 90 ALA A O 1
ATOM 696 N N . GLU A 1 91 ? 11.941 5.822 -21.313 1.00 88.62 91 GLU A N 1
ATOM 697 C CA . GLU A 1 91 ? 13.189 6.609 -21.311 1.00 88.62 91 GLU A CA 1
ATOM 698 C C . GLU A 1 91 ? 14.441 5.747 -21.548 1.00 88.62 91 GLU A C 1
ATOM 700 O O . GLU A 1 91 ? 15.404 6.206 -22.163 1.00 88.62 91 GLU A O 1
ATOM 705 N N . GLN A 1 92 ? 14.430 4.493 -21.088 1.00 87.56 92 GLN A N 1
ATOM 706 C CA . GLN A 1 92 ? 15.530 3.537 -21.259 1.00 87.56 92 GLN A CA 1
ATOM 707 C C . GLN A 1 92 ? 15.474 2.777 -22.594 1.00 87.56 92 GLN A C 1
ATOM 709 O O . GLN A 1 92 ? 16.345 1.949 -22.865 1.00 87.56 92 GLN A O 1
ATOM 714 N N . GLY A 1 93 ? 14.484 3.068 -23.444 1.00 82.69 93 GLY A N 1
ATOM 715 C CA . GLY A 1 93 ? 14.280 2.386 -24.721 1.00 82.69 93 GLY A CA 1
ATOM 716 C C . GLY A 1 93 ? 13.626 1.007 -24.595 1.00 82.69 93 GLY A C 1
ATOM 717 O O . GLY A 1 93 ? 13.621 0.257 -25.571 1.00 82.69 93 GLY A O 1
ATOM 718 N N . ASP A 1 94 ? 13.068 0.671 -23.428 1.00 79.00 94 ASP A N 1
ATOM 719 C CA . ASP A 1 94 ? 12.228 -0.511 -23.258 1.00 79.00 94 ASP A CA 1
ATOM 720 C C . ASP A 1 94 ? 10.806 -0.202 -23.751 1.00 79.00 94 ASP A C 1
ATOM 722 O O . ASP A 1 94 ? 10.125 0.702 -23.262 1.00 79.00 94 ASP A O 1
ATOM 726 N N . GLY A 1 95 ? 10.367 -0.937 -24.773 1.00 71.56 95 GLY A N 1
ATOM 727 C CA . GLY A 1 95 ? 9.022 -0.823 -25.336 1.00 71.56 95 GLY A CA 1
ATOM 728 C C . GLY A 1 95 ? 7.960 -1.590 -24.545 1.00 71.56 95 GLY A C 1
ATOM 729 O O . GLY A 1 95 ? 6.773 -1.482 -24.866 1.00 71.56 95 GLY A O 1
ATOM 730 N N . ALA A 1 96 ? 8.356 -2.383 -23.543 1.00 78.75 96 ALA A N 1
ATOM 731 C CA . ALA A 1 96 ? 7.431 -3.160 -22.735 1.00 78.75 96 ALA A CA 1
ATOM 732 C C . ALA A 1 96 ? 6.668 -2.257 -21.754 1.00 78.75 96 ALA A C 1
ATOM 734 O O . ALA A 1 96 ? 7.241 -1.640 -20.857 1.00 78.75 96 ALA A O 1
ATOM 735 N N . LYS A 1 97 ? 5.340 -2.207 -21.898 1.00 81.00 97 LYS A N 1
ATOM 736 C CA . LYS A 1 97 ? 4.461 -1.591 -20.899 1.00 81.00 97 LYS A CA 1
ATOM 737 C C . LYS A 1 97 ? 4.090 -2.627 -19.850 1.00 81.00 97 LYS A C 1
ATOM 739 O O . LYS A 1 97 ? 3.504 -3.654 -20.180 1.00 81.00 97 LYS A O 1
ATOM 744 N N . SER A 1 98 ? 4.391 -2.327 -18.595 1.00 82.94 98 SER A N 1
ATOM 745 C CA . SER A 1 98 ? 3.886 -3.083 -17.454 1.00 82.94 98 SER A CA 1
ATOM 746 C C . SER A 1 98 ? 2.398 -2.800 -17.274 1.00 82.94 98 SER A C 1
ATOM 748 O O . SER A 1 98 ? 1.973 -1.637 -17.279 1.00 82.94 98 SER A O 1
ATOM 750 N N . SER A 1 99 ? 1.609 -3.860 -17.108 1.00 84.12 99 SER A N 1
ATOM 751 C CA . SER A 1 99 ? 0.200 -3.735 -16.750 1.00 84.12 99 SER A CA 1
ATOM 752 C C . SER A 1 99 ? 0.049 -3.456 -15.254 1.00 84.12 99 SER A C 1
ATOM 754 O O . SER A 1 99 ? 0.930 -3.738 -14.439 1.00 84.12 99 SER A O 1
ATOM 756 N N . ILE A 1 100 ? -1.111 -2.937 -14.864 1.00 79.94 100 ILE A N 1
ATOM 757 C CA . ILE A 1 100 ? -1.452 -2.726 -13.454 1.00 79.94 100 ILE A CA 1
ATOM 758 C C . ILE A 1 100 ? -1.447 -4.037 -12.645 1.00 79.94 100 ILE A C 1
ATOM 760 O O . ILE A 1 100 ? -1.096 -4.029 -11.468 1.00 79.94 100 ILE A O 1
ATOM 764 N N . ALA A 1 101 ? -1.758 -5.169 -13.287 1.00 78.06 101 ALA A N 1
ATOM 765 C CA . ALA A 1 101 ? -1.721 -6.493 -12.671 1.00 78.06 101 ALA A CA 1
ATOM 766 C C . ALA A 1 101 ? -0.283 -6.962 -12.393 1.00 78.06 101 ALA A C 1
ATOM 768 O O . ALA A 1 101 ? -0.025 -7.567 -11.351 1.00 78.06 101 ALA A O 1
ATOM 769 N N . ASP A 1 102 ? 0.664 -6.640 -13.280 1.00 83.56 102 ASP A N 1
ATOM 770 C CA . ASP A 1 102 ? 2.085 -6.949 -13.074 1.00 83.56 102 ASP A CA 1
ATOM 771 C C . ASP A 1 102 ? 2.642 -6.167 -11.883 1.00 83.56 102 ASP A C 1
ATOM 773 O O . ASP A 1 102 ? 3.363 -6.714 -11.044 1.00 83.56 102 ASP A O 1
ATOM 777 N N . ILE A 1 103 ? 2.254 -4.893 -11.776 1.00 86.38 103 ILE A N 1
ATOM 778 C CA . ILE A 1 103 ? 2.620 -4.032 -10.651 1.00 86.38 103 ILE A CA 1
ATOM 779 C C . ILE A 1 103 ? 1.997 -4.540 -9.349 1.00 86.38 103 ILE A C 1
ATOM 781 O O . ILE A 1 103 ? 2.709 -4.641 -8.353 1.00 86.38 103 ILE A O 1
ATOM 785 N N . ASP A 1 104 ? 0.715 -4.918 -9.346 1.00 83.38 104 ASP A N 1
ATOM 786 C CA . ASP A 1 104 ? 0.048 -5.513 -8.177 1.00 83.38 104 ASP A CA 1
ATOM 787 C C . ASP A 1 104 ? 0.783 -6.771 -7.691 1.00 83.38 104 ASP A C 1
ATOM 789 O O . ASP A 1 104 ? 1.148 -6.890 -6.517 1.00 83.38 104 ASP A O 1
ATOM 793 N N . TYR A 1 105 ? 1.101 -7.681 -8.616 1.00 84.38 105 TYR A N 1
ATOM 794 C CA . TYR A 1 105 ? 1.852 -8.893 -8.309 1.00 84.38 105 TYR A CA 1
ATOM 795 C C . TYR A 1 105 ? 3.250 -8.585 -7.761 1.00 84.38 105 TYR A C 1
ATOM 797 O O . TYR A 1 105 ? 3.675 -9.177 -6.762 1.00 84.38 105 TYR A O 1
ATOM 805 N N . PHE A 1 106 ? 3.965 -7.643 -8.379 1.00 88.56 106 PHE A N 1
ATOM 806 C CA . PHE A 1 106 ? 5.290 -7.219 -7.938 1.00 88.56 106 PHE A CA 1
ATOM 807 C C . PHE A 1 106 ? 5.262 -6.603 -6.533 1.00 88.56 106 PHE A C 1
ATOM 809 O O . PHE A 1 106 ? 6.079 -6.963 -5.677 1.00 88.56 106 PHE A O 1
ATOM 816 N N . LEU A 1 107 ? 4.314 -5.704 -6.268 1.00 89.50 107 LEU A N 1
ATOM 817 C CA . LEU A 1 107 ? 4.137 -5.073 -4.962 1.00 89.50 107 LEU A CA 1
ATOM 818 C C . LEU A 1 107 ? 3.782 -6.112 -3.899 1.00 89.50 107 LEU A C 1
ATOM 820 O O . LEU A 1 107 ? 4.401 -6.135 -2.836 1.00 89.50 107 LEU A O 1
ATOM 824 N N . TRP A 1 108 ? 2.873 -7.038 -4.199 1.00 86.31 108 TRP A N 1
ATOM 825 C CA . TRP A 1 108 ? 2.526 -8.123 -3.286 1.00 86.31 108 TRP A CA 1
ATOM 826 C C . TRP A 1 108 ? 3.732 -9.019 -2.967 1.00 86.31 108 TRP A C 1
ATOM 828 O O . TRP A 1 108 ? 4.024 -9.279 -1.797 1.00 86.31 108 TRP A O 1
ATOM 838 N N . ARG A 1 109 ? 4.490 -9.443 -3.989 1.00 90.06 109 ARG A N 1
ATOM 839 C CA . ARG A 1 109 ? 5.732 -10.223 -3.820 1.00 90.06 109 ARG A CA 1
ATOM 840 C C . ARG A 1 109 ? 6.749 -9.480 -2.957 1.00 90.06 109 ARG A C 1
ATOM 842 O O . ARG A 1 109 ? 7.409 -10.099 -2.121 1.00 90.06 109 ARG A O 1
ATOM 849 N N . THR A 1 110 ? 6.860 -8.169 -3.150 1.00 90.69 110 THR A N 1
ATOM 850 C CA . THR A 1 110 ? 7.740 -7.296 -2.369 1.00 90.69 110 THR A CA 1
ATOM 851 C C . THR A 1 110 ? 7.282 -7.219 -0.916 1.00 90.69 110 THR A C 1
ATOM 853 O O . THR A 1 110 ? 8.104 -7.384 -0.020 1.00 90.69 110 THR A O 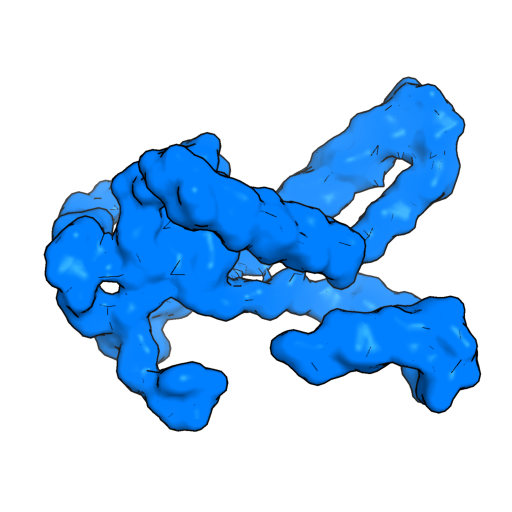1
ATOM 856 N N . CYS A 1 111 ? 5.978 -7.065 -0.671 1.00 89.69 111 CYS A N 1
ATOM 857 C CA . CYS A 1 111 ? 5.399 -7.096 0.671 1.00 89.69 111 CYS A CA 1
ATOM 858 C C . CYS A 1 111 ? 5.720 -8.408 1.390 1.00 89.69 111 CYS A C 1
ATOM 860 O O . CYS A 1 111 ? 6.283 -8.366 2.476 1.00 89.69 111 CYS A O 1
ATOM 862 N N . VAL A 1 112 ? 5.460 -9.563 0.766 1.00 89.00 112 VAL A N 1
ATOM 863 C CA . VAL A 1 112 ? 5.758 -10.884 1.355 1.00 89.00 112 VAL A CA 1
ATOM 864 C C . VAL A 1 112 ? 7.246 -11.046 1.661 1.00 89.00 112 VAL A C 1
ATOM 866 O O . VAL A 1 112 ? 7.605 -11.546 2.722 1.00 89.00 112 VAL A O 1
ATOM 869 N N . LYS A 1 113 ? 8.122 -10.614 0.748 1.00 92.62 113 LYS A N 1
ATOM 870 C CA . LYS A 1 113 ? 9.570 -10.680 0.963 1.00 92.62 113 LYS A CA 1
ATOM 871 C C . LYS A 1 113 ? 9.998 -9.834 2.165 1.00 92.62 113 LYS A C 1
ATOM 873 O O . LYS A 1 113 ? 10.744 -10.323 3.002 1.00 92.62 113 LYS A O 1
ATOM 878 N N . LEU A 1 114 ? 9.530 -8.588 2.249 1.00 92.25 114 LEU A N 1
ATOM 879 C CA . LEU A 1 114 ? 9.883 -7.682 3.344 1.00 92.25 114 LEU A CA 1
ATOM 880 C C . LEU A 1 114 ? 9.288 -8.122 4.685 1.00 92.25 114 LEU A C 1
ATOM 882 O O . LEU A 1 114 ? 9.928 -7.917 5.709 1.00 92.25 114 LEU A O 1
ATOM 886 N N . ASP A 1 115 ? 8.104 -8.734 4.676 1.00 89.88 115 ASP A N 1
ATOM 887 C CA . ASP A 1 115 ? 7.468 -9.327 5.859 1.00 89.88 115 ASP A CA 1
ATOM 888 C C . ASP A 1 115 ? 8.322 -10.478 6.410 1.00 89.88 115 ASP A C 1
ATOM 890 O O . ASP A 1 115 ? 8.645 -10.497 7.588 1.00 89.88 115 ASP A O 1
ATOM 894 N N . ASN A 1 116 ? 8.792 -11.378 5.536 1.00 91.50 116 ASN A N 1
ATOM 895 C CA . ASN A 1 116 ? 9.678 -12.485 5.920 1.00 91.50 116 ASN A CA 1
ATOM 896 C C . ASN A 1 116 ? 11.064 -12.027 6.407 1.00 91.50 116 ASN A C 1
ATOM 898 O O . ASN A 1 116 ? 11.751 -12.780 7.091 1.00 91.50 116 ASN A O 1
ATOM 902 N N . GLU A 1 117 ? 11.502 -10.834 6.001 1.00 93.94 117 GLU A N 1
ATOM 903 C CA . GLU A 1 117 ? 12.764 -10.224 6.433 1.00 93.94 117 GLU A CA 1
ATOM 904 C C . GLU A 1 117 ? 12.591 -9.337 7.687 1.00 93.94 117 GLU A C 1
ATOM 906 O O . GLU A 1 117 ? 13.559 -8.700 8.096 1.00 93.94 117 GLU A O 1
ATOM 911 N N . ASP A 1 118 ? 11.387 -9.250 8.275 1.00 90.75 118 ASP A N 1
ATOM 912 C CA . ASP A 1 118 ? 11.037 -8.338 9.381 1.00 90.75 118 ASP A CA 1
ATOM 913 C C . ASP A 1 118 ? 11.348 -6.854 9.082 1.00 90.75 118 ASP A C 1
ATOM 915 O O . ASP A 1 118 ? 11.706 -6.057 9.951 1.00 90.75 118 ASP A O 1
ATOM 919 N N . ARG A 1 119 ? 11.210 -6.453 7.812 1.00 90.62 119 ARG A N 1
ATOM 920 C CA . ARG A 1 119 ? 11.523 -5.097 7.318 1.00 90.62 119 ARG A CA 1
ATOM 921 C C . ARG A 1 119 ? 10.300 -4.203 7.133 1.00 90.62 119 ARG A C 1
ATOM 923 O O . ARG A 1 119 ? 10.442 -3.062 6.691 1.00 90.62 119 ARG A O 1
ATOM 930 N N . LEU A 1 120 ? 9.105 -4.697 7.447 1.00 91.38 120 LEU A N 1
ATOM 931 C CA . LEU A 1 120 ? 7.887 -3.889 7.453 1.00 91.38 120 LEU A CA 1
ATOM 932 C C . LEU A 1 120 ? 7.761 -3.153 8.791 1.00 91.38 120 LEU A C 1
ATOM 934 O O . LEU A 1 120 ? 7.598 -3.761 9.843 1.00 91.38 120 LEU A O 1
ATOM 938 N N . SER A 1 121 ? 7.833 -1.824 8.747 1.00 91.25 121 SER A N 1
ATOM 939 C CA . SER A 1 121 ? 7.791 -0.963 9.936 1.00 91.25 121 SER A CA 1
ATOM 940 C C . SER A 1 121 ? 6.371 -0.645 10.417 1.00 91.25 121 SER A C 1
ATOM 942 O O . SER A 1 121 ? 6.192 -0.156 11.538 1.00 91.25 121 SER A O 1
ATOM 944 N N . TYR A 1 122 ? 5.362 -0.919 9.587 1.00 92.19 122 TYR A N 1
ATOM 945 C CA . TYR A 1 122 ? 3.953 -0.769 9.933 1.00 92.19 122 TYR A CA 1
ATOM 946 C C . TYR A 1 122 ? 3.234 -2.124 9.960 1.00 92.19 122 TYR A C 1
ATOM 948 O O . TYR A 1 122 ? 3.449 -2.960 9.076 1.00 92.19 122 TYR A O 1
ATOM 956 N N . PRO A 1 123 ? 2.324 -2.343 10.928 1.00 91.38 123 PRO A N 1
ATOM 957 C CA . PRO A 1 123 ? 1.347 -3.419 10.837 1.00 91.38 123 PRO A CA 1
ATOM 958 C C . PRO A 1 123 ? 0.275 -3.087 9.788 1.00 91.38 123 PRO A C 1
ATOM 960 O O . PRO A 1 123 ? 0.061 -1.928 9.428 1.00 91.38 123 PRO A O 1
ATOM 963 N N . PHE A 1 124 ? -0.434 -4.108 9.310 1.00 89.19 124 PHE A N 1
ATOM 964 C CA . PHE A 1 124 ? -1.607 -3.903 8.463 1.00 89.19 124 PHE A CA 1
ATOM 965 C C . PHE A 1 124 ? -2.765 -3.285 9.255 1.00 89.19 124 PHE A C 1
ATOM 967 O O . PHE A 1 124 ? -2.967 -3.585 10.436 1.00 89.19 124 PHE A O 1
ATOM 974 N N . HIS A 1 125 ? -3.554 -2.443 8.584 1.00 88.56 125 HIS A N 1
ATOM 975 C CA . HIS A 1 125 ? -4.801 -1.937 9.146 1.00 88.56 125 HIS A CA 1
ATOM 976 C C . HIS A 1 125 ? -5.803 -3.086 9.316 1.00 88.56 125 HIS A C 1
ATOM 978 O O . HIS A 1 125 ? -5.887 -3.979 8.470 1.00 88.56 125 HIS A O 1
ATOM 984 N N . ARG A 1 126 ? -6.560 -3.085 10.416 1.00 90.12 126 ARG A N 1
ATOM 985 C CA . ARG A 1 126 ? -7.564 -4.116 10.693 1.00 90.12 126 ARG A CA 1
ATOM 986 C C . ARG A 1 126 ? -8.952 -3.533 10.521 1.00 90.12 126 ARG A C 1
ATOM 988 O O . ARG A 1 126 ? -9.337 -2.652 11.274 1.00 90.12 126 ARG A O 1
ATOM 995 N N . THR A 1 127 ? -9.716 -4.079 9.588 1.00 86.38 127 THR A N 1
ATOM 996 C CA . THR A 1 127 ? -11.116 -3.710 9.367 1.00 86.38 127 THR A CA 1
ATOM 997 C C . THR A 1 127 ? -11.938 -4.984 9.370 1.00 86.38 127 THR A C 1
ATOM 999 O O . THR A 1 127 ? -11.581 -5.951 8.702 1.00 86.38 127 THR A O 1
ATOM 1002 N N . ARG A 1 128 ? -13.031 -5.013 10.133 1.00 84.94 128 ARG A N 1
ATOM 1003 C CA . ARG A 1 128 ? -13.922 -6.176 10.173 1.00 84.94 128 ARG A CA 1
ATOM 1004 C C . ARG A 1 128 ? -14.976 -6.042 9.080 1.00 84.94 128 ARG A C 1
ATOM 1006 O O . ARG A 1 128 ? -15.817 -5.155 9.165 1.00 84.94 128 ARG A O 1
ATOM 1013 N N . THR A 1 129 ? -14.961 -6.932 8.090 1.00 75.56 129 THR A N 1
ATOM 1014 C CA . THR A 1 129 ? -16.031 -7.022 7.082 1.00 75.56 129 THR A CA 1
ATOM 1015 C C . THR A 1 129 ? -16.386 -8.470 6.772 1.00 75.56 129 THR A C 1
ATOM 1017 O O . THR A 1 129 ? -15.856 -9.388 7.384 1.00 75.56 129 THR A O 1
ATOM 1020 N N . PHE A 1 130 ? -17.308 -8.667 5.833 1.00 70.62 130 PHE A N 1
ATOM 1021 C CA . PHE A 1 130 ? -17.663 -9.973 5.285 1.00 70.62 130 PHE A CA 1
ATOM 1022 C C . PHE A 1 130 ? -16.751 -10.418 4.124 1.00 70.62 130 PHE A C 1
ATOM 1024 O O . PHE A 1 130 ? -16.868 -11.550 3.665 1.00 70.62 130 PHE A O 1
ATOM 1031 N N . CYS A 1 131 ? -15.876 -9.539 3.623 1.00 56.25 131 CYS A N 1
ATOM 1032 C CA . CYS A 1 131 ? -15.083 -9.764 2.410 1.00 56.25 131 CYS A CA 1
ATOM 1033 C C . CYS A 1 131 ? -13.687 -10.361 2.668 1.00 56.25 131 CYS A C 1
ATOM 1035 O O . CYS A 1 131 ? -12.984 -10.662 1.701 1.00 56.25 131 CYS A O 1
ATOM 1037 N N . TYR A 1 132 ? -13.257 -10.464 3.929 1.00 53.12 132 TYR A N 1
ATOM 1038 C CA . TYR A 1 132 ? -11.913 -10.886 4.340 1.00 53.12 132 TYR A CA 1
ATOM 1039 C C . TYR A 1 132 ? -11.889 -11.321 5.803 1.00 53.12 132 TYR A C 1
ATOM 1041 O O . TYR A 1 132 ? -12.555 -10.647 6.623 1.00 53.12 132 TYR A O 1
#

InterPro domains:
  IPR019438 Queuosine salvage protein family [PF10343] (21-132)
  IPR019438 Queuosine salvage protein family [PTHR21314] (21-132)

Foldseek 3Di:
DVLLVVVVCVVVVVDPDDVVNNLPDFQPLDLQLLLLCVLVVVDDDPDPVLQVCQQVLHADEPPDPSVVVSSVSSRVSLVVVQVVVQVVCVVVVNPDRDGSSNSNVVSVVVSVVCVVVVSRPTHGHHYDDPPD

Sequence (132 aa):
RPQLCASMLAADDLIPVDKDSMNNLTVFSDYRLPQLFLSMGILKLIDTELENSIRRQAFIEAGSKEEIALRAASVLAAERVCQIVNERGAEQGDGAKSSIADIDYFLWRTCVKLDNEDRLSYPFHRTRTFCY

pLDDT: mean 80.74, std 14.21, range [51.22, 94.12]

Radius of gyration: 16.2 Å; chains: 1; bounding box: 33×33×44 Å